Protein AF-E9FDA1-F1 (afdb_monomer_lite)

Radius of gyration: 17.62 Å; chains: 1; bounding box: 38×37×50 Å

pLDDT: mean 83.71, std 11.54, range [51.91, 96.38]

InterPro domains:
  IPR045518 2EXR domain [PF20150] (4-99)

Secondary structure (DSSP, 8-state):
----TTGGGS-HHHHHHHHHHT----EEE-EEEEPTTS-HHHHHH-TTTSEEEEE-SSPPPHHHHH-HHHHHHSS-EEE-SS-TT-S--EEE-TTT-EEE-TTS-HHHHHHTTTT---EE--

Foldseek 3Di:
DDDPVVQVVDDPVVNLVVLQVPDAADEWEKAFDFDPPDDPVVCVVCVLNGTQWIDTPDDDDVQCVPDPSSVVSYQWDWATQADPPRPDTDTDRQVGYAYEHEVHDCNSCVVCVVRHDHYDYD

Sequence (122 aa):
MATFHPFPRLPFELRAMVWALAAEPRNVQITAECHEDMDPEDYDFYPALCIEHLFSPTPVPAVLHACRESRKQSPYEKLFYLEETESCYVWVNFDLDMLDVGLGPLSFLFLNRSRIRRLKFE

Organism: Metarhizium robertsii (strain ARSEF 23 / ATCC MYA-3075) (NCBI:tx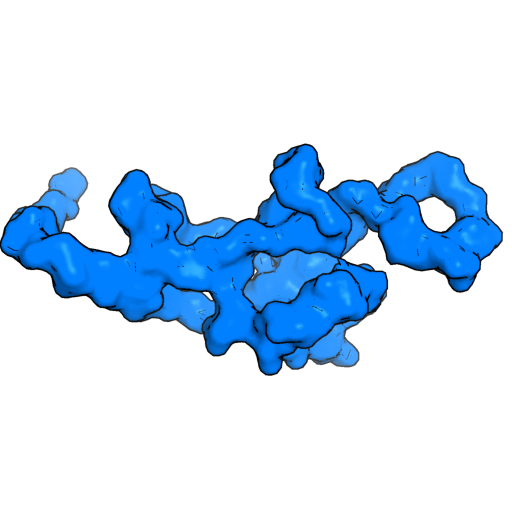id655844)

Structure (mmCIF, N/CA/C/O backbone):
data_AF-E9FDA1-F1
#
_entry.id   AF-E9FDA1-F1
#
loop_
_atom_site.group_PDB
_atom_site.id
_atom_site.type_symbol
_atom_site.label_atom_id
_atom_site.label_alt_id
_atom_site.label_comp_id
_atom_site.label_asym_id
_atom_site.label_entity_id
_atom_site.label_seq_id
_atom_site.pdbx_PDB_ins_code
_atom_site.Cartn_x
_atom_site.Cartn_y
_atom_site.Cartn_z
_atom_site.occupancy
_atom_site.B_iso_or_equiv
_atom_site.auth_seq_id
_atom_site.auth_comp_id
_atom_site.auth_asym_id
_atom_site.auth_atom_id
_atom_site.pdbx_PDB_model_num
ATOM 1 N N . MET A 1 1 ? -7.840 23.285 15.801 1.00 51.91 1 MET A N 1
ATOM 2 C CA . MET A 1 1 ? -7.801 21.839 15.485 1.00 51.91 1 MET A CA 1
ATOM 3 C C . MET A 1 1 ? -8.782 21.144 16.410 1.00 51.91 1 MET A C 1
ATOM 5 O O . MET A 1 1 ? -8.628 21.270 17.616 1.00 51.91 1 MET A O 1
ATOM 9 N N . ALA A 1 2 ? -9.828 20.520 15.869 1.00 56.38 2 ALA A N 1
ATOM 10 C CA . ALA A 1 2 ? -10.813 19.802 16.672 1.00 56.38 2 ALA A CA 1
ATOM 11 C C . ALA A 1 2 ? -1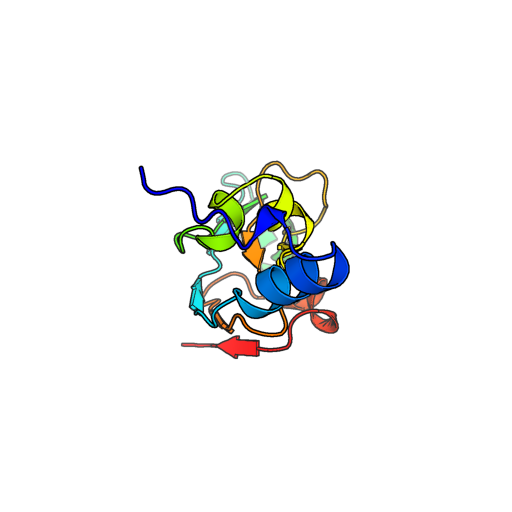0.276 18.403 16.987 1.00 56.38 2 ALA A C 1
ATOM 13 O O . ALA A 1 2 ? -10.023 17.612 16.081 1.00 56.38 2 ALA A O 1
ATOM 14 N N . THR A 1 3 ? -10.059 18.106 18.263 1.00 62.53 3 THR A N 1
ATOM 15 C CA . THR A 1 3 ? -9.633 16.781 18.710 1.00 62.53 3 THR A CA 1
ATOM 16 C C . THR A 1 3 ? -10.878 15.921 18.899 1.00 62.53 3 THR A C 1
ATOM 18 O O . THR A 1 3 ? -11.745 16.239 19.710 1.00 62.53 3 THR A O 1
ATOM 21 N N . PHE A 1 4 ? -11.001 14.821 18.156 1.00 70.19 4 PHE A N 1
ATOM 22 C CA . PHE A 1 4 ? -12.099 13.874 18.344 1.00 70.19 4 PHE A CA 1
ATOM 23 C C . PHE A 1 4 ? -11.851 13.041 19.616 1.00 70.19 4 PHE A C 1
ATOM 25 O O . PHE A 1 4 ? -11.281 11.953 19.590 1.00 70.19 4 PHE A O 1
ATOM 32 N N . HIS A 1 5 ? -12.249 13.600 20.760 1.00 74.94 5 HIS A N 1
ATOM 33 C CA . HIS A 1 5 ? -12.054 13.031 22.098 1.00 74.94 5 HIS A CA 1
ATOM 34 C C . HIS A 1 5 ? -12.638 11.621 22.345 1.00 74.94 5 HIS A C 1
ATOM 36 O O . HIS A 1 5 ? -12.122 10.947 23.239 1.00 74.94 5 HIS A O 1
ATOM 42 N N . PRO A 1 6 ? -13.672 11.139 21.623 1.00 83.06 6 PRO A N 1
ATOM 43 C CA . PRO A 1 6 ? -14.179 9.781 21.825 1.00 83.06 6 PRO A CA 1
ATOM 44 C C . PRO A 1 6 ? -13.227 8.681 21.348 1.00 83.06 6 PRO A C 1
ATOM 46 O O . PRO A 1 6 ? -13.161 7.633 21.984 1.00 83.06 6 PRO A O 1
ATOM 49 N N . PHE A 1 7 ? -12.466 8.902 20.271 1.00 87.69 7 PHE A N 1
ATOM 50 C CA . PHE A 1 7 ? -11.666 7.832 19.664 1.00 87.69 7 PHE A CA 1
ATOM 51 C C . PHE A 1 7 ? -10.579 7.272 20.591 1.00 87.69 7 PHE A C 1
ATOM 53 O O . PHE A 1 7 ? -10.532 6.055 20.742 1.00 87.69 7 PHE A O 1
ATOM 60 N N . PRO A 1 8 ? -9.776 8.087 21.307 1.00 87.88 8 PRO A N 1
ATOM 61 C CA . PRO A 1 8 ? -8.793 7.563 22.259 1.00 87.88 8 PRO A CA 1
ATOM 62 C C . PRO A 1 8 ? -9.391 6.806 23.455 1.00 87.88 8 PRO A C 1
ATOM 64 O O . PRO A 1 8 ? -8.649 6.146 24.173 1.00 87.88 8 PRO A O 1
ATOM 67 N N . ARG A 1 9 ? -10.706 6.916 23.703 1.00 91.19 9 ARG A N 1
ATOM 68 C CA . ARG A 1 9 ? -11.394 6.220 24.806 1.00 91.19 9 ARG A CA 1
ATOM 69 C C . ARG A 1 9 ? -11.861 4.814 24.426 1.00 91.19 9 ARG A C 1
ATOM 71 O O . ARG A 1 9 ? -12.286 4.069 25.303 1.00 91.19 9 ARG A O 1
ATOM 78 N N . LEU A 1 10 ? -11.815 4.463 23.142 1.00 93.06 10 LEU A N 1
ATOM 79 C CA . LEU A 1 10 ? -12.158 3.126 22.677 1.00 93.06 10 LEU A CA 1
ATOM 80 C C . LEU A 1 10 ? -11.058 2.120 23.071 1.00 93.06 10 LEU A C 1
ATOM 82 O O . LEU A 1 10 ? -9.870 2.463 23.004 1.00 93.06 10 LEU A O 1
ATOM 86 N N . PRO A 1 11 ? -11.423 0.869 23.416 1.00 95.19 11 PRO A N 1
ATOM 87 C CA . PRO A 1 11 ? -10.474 -0.235 23.518 1.00 95.19 11 PRO A CA 1
ATOM 88 C C . PRO A 1 11 ? -9.602 -0.350 22.268 1.00 95.19 11 PRO A C 1
ATOM 90 O O . PRO A 1 11 ? -10.010 0.025 21.163 1.00 95.19 11 PRO A O 1
ATOM 93 N N . PHE A 1 12 ? -8.384 -0.855 22.444 1.00 94.12 12 PHE A N 1
ATOM 94 C CA . PHE A 1 12 ? -7.404 -0.939 21.365 1.00 94.12 12 PHE A CA 1
ATOM 95 C C . PHE A 1 12 ? -7.934 -1.725 20.161 1.00 94.12 12 PHE A C 1
ATOM 97 O O . PHE A 1 12 ? -7.736 -1.296 19.029 1.00 94.12 12 PHE A O 1
ATOM 104 N N . GLU A 1 13 ? -8.668 -2.805 20.407 1.00 96.38 13 GLU A N 1
ATOM 105 C CA . GLU A 1 13 ? -9.254 -3.678 19.394 1.00 96.38 13 GLU A CA 1
ATOM 106 C C . GLU A 1 13 ? -10.178 -2.891 18.462 1.00 96.38 13 GLU A C 1
ATOM 108 O O . GLU A 1 13 ? -10.056 -2.978 17.243 1.00 96.38 13 GLU A O 1
ATOM 113 N N . LEU A 1 14 ? -11.047 -2.044 19.023 1.00 95.44 14 LEU A N 1
ATOM 114 C CA . LEU A 1 14 ? -11.955 -1.217 18.230 1.00 95.44 14 LEU A CA 1
ATOM 115 C C . LEU A 1 14 ? -11.202 -0.145 17.443 1.00 95.44 14 LEU A C 1
ATOM 117 O O . LEU A 1 14 ? -11.547 0.127 16.298 1.00 95.44 14 LEU A O 1
ATOM 121 N N . ARG A 1 15 ? -10.156 0.452 18.022 1.00 95.19 15 ARG A N 1
ATOM 122 C CA . ARG A 1 15 ? -9.335 1.448 17.313 1.00 95.19 15 ARG A CA 1
ATOM 123 C C . ARG A 1 15 ? -8.564 0.819 16.158 1.00 95.19 15 ARG A C 1
ATOM 125 O O . ARG A 1 15 ? -8.538 1.393 15.074 1.00 95.19 15 ARG A O 1
ATOM 132 N N . ALA A 1 16 ? -8.007 -0.373 16.361 1.00 94.38 16 ALA A N 1
ATOM 133 C CA . ALA A 1 16 ? -7.356 -1.151 15.314 1.00 94.38 16 ALA A CA 1
ATOM 134 C C . ALA A 1 16 ? -8.343 -1.515 14.194 1.00 94.38 16 ALA A C 1
ATOM 136 O O . ALA A 1 16 ? -8.033 -1.299 13.026 1.00 94.38 16 ALA A O 1
ATOM 137 N N . MET A 1 17 ? -9.557 -1.967 14.537 1.00 95.38 17 MET A N 1
ATOM 138 C CA . MET A 1 17 ? -10.615 -2.229 13.552 1.00 95.38 17 MET A CA 1
ATOM 139 C C . MET A 1 17 ? -10.998 -0.975 12.764 1.00 95.38 17 MET A C 1
ATOM 141 O O . MET A 1 17 ? -11.137 -1.042 11.547 1.00 95.38 17 MET A O 1
ATOM 145 N N . VAL A 1 18 ? -11.140 0.178 13.424 1.00 95.06 18 VAL A N 1
ATOM 146 C CA . VAL A 1 18 ? -11.428 1.444 12.735 1.00 95.06 18 VAL A CA 1
ATOM 147 C C . VAL A 1 18 ? -10.307 1.799 11.758 1.00 95.06 18 VAL A C 1
ATOM 149 O O . VAL A 1 18 ? -10.604 2.156 10.624 1.00 95.06 18 VAL A O 1
ATOM 152 N N . TRP A 1 19 ? -9.034 1.659 12.143 1.00 95.12 19 TRP A N 1
ATOM 153 C CA . TRP A 1 19 ? -7.919 1.914 11.223 1.00 95.12 19 TRP A CA 1
ATOM 154 C C . TRP A 1 19 ? -7.849 0.923 10.062 1.00 95.12 19 TRP A C 1
ATOM 156 O O . TRP A 1 19 ? -7.530 1.333 8.946 1.00 95.12 19 TRP A O 1
ATOM 166 N N . ALA A 1 20 ? -8.188 -0.345 10.297 1.00 93.00 20 ALA A N 1
ATOM 167 C CA . ALA A 1 20 ? -8.306 -1.346 9.242 1.00 93.00 20 ALA A CA 1
ATOM 168 C C . ALA A 1 20 ? -9.402 -0.976 8.228 1.00 93.00 20 ALA A C 1
ATOM 170 O O . ALA A 1 20 ? -9.184 -1.050 7.021 1.00 93.00 20 ALA A O 1
ATOM 171 N N . LEU A 1 21 ? -10.560 -0.524 8.719 1.00 93.62 21 LEU A N 1
ATOM 172 C CA . LEU A 1 21 ? -11.714 -0.140 7.901 1.00 93.62 21 LEU A CA 1
ATOM 173 C C . LEU A 1 21 ? -11.581 1.240 7.245 1.00 93.62 21 LEU A C 1
ATOM 175 O O . LEU A 1 21 ? -12.282 1.517 6.280 1.00 93.62 21 LEU A O 1
ATOM 179 N N . ALA A 1 22 ? -10.693 2.100 7.744 1.00 94.69 22 ALA A N 1
ATOM 180 C CA . ALA A 1 22 ? -10.418 3.414 7.165 1.00 94.69 22 ALA A CA 1
ATOM 181 C C . ALA A 1 22 ? -9.589 3.348 5.866 1.00 94.69 22 ALA A C 1
ATOM 183 O O . ALA A 1 22 ? -9.305 4.385 5.268 1.00 94.69 22 ALA A O 1
ATOM 184 N N . ALA A 1 23 ? -9.154 2.158 5.442 1.00 93.81 23 ALA A N 1
ATOM 185 C CA . ALA A 1 23 ? -8.506 1.975 4.154 1.00 93.81 23 ALA A CA 1
ATOM 186 C C . ALA A 1 23 ? -9.538 2.048 3.018 1.00 93.81 23 ALA A C 1
ATOM 188 O O . ALA A 1 23 ? -10.514 1.302 3.000 1.00 93.81 23 ALA A O 1
ATOM 189 N N . GLU A 1 24 ? -9.295 2.928 2.051 1.00 93.38 24 GLU A N 1
ATOM 190 C CA . GLU A 1 24 ? -10.169 3.122 0.894 1.00 93.38 24 GLU A CA 1
ATOM 191 C C . GLU A 1 24 ? -9.557 2.493 -0.368 1.00 93.38 24 GLU A C 1
ATOM 193 O O . GLU A 1 24 ? -8.343 2.605 -0.561 1.00 93.38 24 GLU A O 1
ATOM 198 N N . PRO A 1 25 ? -10.358 1.853 -1.244 1.00 94.75 25 PRO A N 1
ATOM 199 C CA . PRO A 1 25 ? -9.876 1.359 -2.531 1.00 94.75 25 PRO A CA 1
ATOM 200 C C . PRO A 1 25 ? -9.370 2.491 -3.429 1.00 94.75 25 PRO A C 1
ATOM 202 O O . PRO A 1 25 ? -10.017 3.531 -3.558 1.00 94.75 25 PRO A O 1
ATOM 205 N N . ARG A 1 26 ? -8.251 2.258 -4.114 1.00 94.38 26 ARG A N 1
ATOM 206 C CA . ARG A 1 26 ? -7.664 3.205 -5.072 1.00 94.38 26 ARG A CA 1
ATOM 207 C C . ARG A 1 26 ? -6.869 2.485 -6.158 1.00 94.38 26 ARG A C 1
ATOM 209 O O . ARG A 1 26 ? -6.496 1.324 -6.003 1.00 94.38 26 ARG A O 1
ATOM 216 N N . ASN A 1 27 ? -6.575 3.208 -7.233 1.00 94.75 27 ASN A N 1
ATOM 217 C CA . ASN A 1 27 ? -5.657 2.750 -8.270 1.00 94.75 27 ASN A CA 1
ATOM 218 C C . ASN A 1 27 ? -4.244 3.216 -7.914 1.00 94.75 27 ASN A C 1
ATOM 220 O O . ASN A 1 27 ? -4.022 4.415 -7.724 1.00 94.75 27 ASN A O 1
ATOM 224 N N . VAL A 1 28 ? -3.312 2.275 -7.810 1.00 93.81 28 VAL A N 1
ATOM 225 C CA . VAL A 1 28 ? -1.904 2.545 -7.517 1.00 93.81 28 VAL A CA 1
ATOM 226 C C . VAL A 1 28 ? -1.115 2.320 -8.790 1.00 93.81 28 VAL A C 1
ATOM 228 O O . VAL A 1 28 ? -0.982 1.184 -9.238 1.00 93.81 28 VAL A O 1
ATOM 231 N N . GLN A 1 29 ? -0.616 3.408 -9.366 1.00 92.38 29 GLN A N 1
ATOM 232 C CA . GLN A 1 29 ? 0.235 3.340 -10.543 1.00 92.38 29 GLN A CA 1
ATOM 233 C C . GLN A 1 29 ? 1.638 2.919 -10.115 1.00 92.38 29 GLN A C 1
ATOM 235 O O . GLN A 1 29 ? 2.259 3.594 -9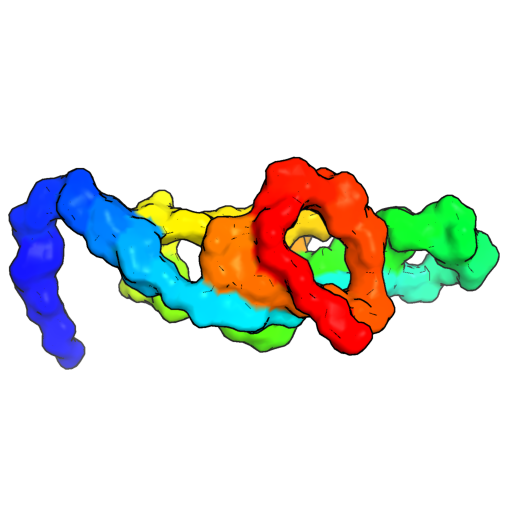.294 1.00 92.38 29 GLN A O 1
ATOM 240 N N . ILE A 1 30 ? 2.126 1.812 -10.665 1.00 89.06 30 ILE A N 1
ATOM 241 C CA . ILE A 1 30 ? 3.461 1.290 -10.387 1.00 89.06 30 ILE A CA 1
ATOM 242 C C . ILE A 1 30 ? 4.352 1.564 -11.591 1.00 89.06 30 ILE A C 1
ATOM 244 O O . ILE A 1 30 ? 4.100 1.075 -12.691 1.00 89.06 30 ILE A O 1
ATOM 248 N N . THR A 1 31 ? 5.424 2.305 -11.342 1.00 86.12 31 THR A N 1
ATOM 249 C CA . THR A 1 31 ? 6.469 2.602 -12.316 1.00 86.12 31 THR A CA 1
ATOM 250 C C . THR A 1 31 ? 7.805 2.080 -11.791 1.00 86.12 31 THR A C 1
ATOM 252 O O . THR A 1 31 ? 8.005 1.952 -10.582 1.00 86.12 31 THR A O 1
ATOM 255 N N . ALA A 1 32 ? 8.715 1.757 -12.704 1.00 81.06 32 ALA A N 1
ATOM 256 C CA . ALA A 1 32 ? 10.087 1.391 -12.389 1.00 81.06 32 ALA A CA 1
ATOM 257 C C . ALA A 1 32 ? 11.057 2.393 -13.006 1.00 81.06 32 ALA A C 1
ATOM 259 O O . ALA A 1 32 ? 10.837 2.872 -14.119 1.00 81.06 32 ALA A O 1
ATOM 260 N N . GLU A 1 33 ? 12.139 2.656 -12.289 1.00 80.38 33 GLU A N 1
ATOM 261 C CA . GLU A 1 33 ? 13.337 3.282 -12.834 1.00 80.38 33 GLU A CA 1
ATOM 262 C C . GLU A 1 33 ? 14.343 2.181 -13.179 1.00 80.38 33 GLU A C 1
ATOM 264 O O . GLU A 1 33 ? 14.515 1.231 -12.407 1.00 80.38 33 GLU A O 1
ATOM 269 N N . CYS A 1 34 ? 14.938 2.265 -14.369 1.00 75.19 34 CYS A N 1
ATOM 270 C CA . CYS A 1 34 ? 15.889 1.268 -14.848 1.00 75.19 34 CYS A CA 1
ATOM 271 C C . CYS A 1 34 ? 17.325 1.775 -14.715 1.00 75.19 34 CYS A C 1
ATOM 273 O O . CYS A 1 34 ? 17.560 2.970 -14.864 1.00 75.19 34 CYS A O 1
ATOM 275 N N . HIS A 1 35 ? 18.271 0.860 -14.506 1.00 72.81 35 HIS A N 1
ATOM 276 C CA . HIS A 1 35 ? 19.697 1.154 -14.569 1.00 72.81 35 HIS A CA 1
ATOM 277 C C . HIS A 1 35 ? 20.058 1.756 -15.933 1.00 72.81 35 HIS A C 1
ATOM 279 O O . HIS A 1 35 ? 19.844 1.126 -16.970 1.00 72.81 35 HIS A O 1
ATOM 285 N N . GLU A 1 36 ? 20.627 2.962 -15.922 1.00 66.19 36 GLU A N 1
ATOM 286 C CA . GLU A 1 36 ? 21.039 3.679 -17.138 1.00 66.19 36 GLU A CA 1
ATOM 287 C C . GLU A 1 36 ? 22.246 3.023 -17.837 1.00 66.19 36 GLU A C 1
ATOM 289 O O . GLU A 1 36 ? 22.426 3.197 -19.039 1.00 66.19 36 GLU A O 1
ATOM 294 N N . ASP A 1 37 ? 23.039 2.236 -17.100 1.00 68.88 37 ASP A N 1
ATOM 295 C CA . ASP A 1 37 ? 24.325 1.682 -17.550 1.00 68.88 37 ASP A CA 1
ATOM 296 C C . ASP A 1 37 ? 24.243 0.256 -18.141 1.00 68.88 37 ASP A C 1
ATOM 298 O O . ASP A 1 37 ? 25.277 -0.341 -18.440 1.00 68.88 37 ASP A O 1
ATOM 302 N N . MET A 1 38 ? 23.046 -0.330 -18.281 1.00 64.69 38 MET A N 1
ATOM 303 C CA . MET A 1 38 ? 22.886 -1.683 -18.843 1.00 64.69 38 MET A CA 1
ATOM 304 C C . MET A 1 38 ? 22.940 -1.667 -20.374 1.00 64.69 38 MET A C 1
ATOM 306 O O . MET A 1 38 ? 22.259 -0.867 -21.021 1.00 64.69 38 MET A O 1
ATOM 310 N N . ASP A 1 39 ? 23.706 -2.595 -20.958 1.00 71.81 39 ASP A N 1
ATOM 311 C CA . ASP A 1 39 ? 23.728 -2.786 -22.406 1.00 71.81 39 ASP A CA 1
ATOM 312 C C . ASP A 1 39 ? 22.323 -3.193 -22.902 1.00 71.81 39 ASP A C 1
ATOM 314 O O . ASP A 1 39 ? 21.660 -4.025 -22.275 1.00 71.81 39 ASP A O 1
ATOM 318 N N . PRO A 1 40 ? 21.840 -2.660 -24.043 1.00 67.19 40 PRO A N 1
ATOM 319 C CA . PRO A 1 40 ? 20.504 -2.973 -24.560 1.00 67.19 40 PRO A CA 1
ATOM 320 C C . PRO A 1 40 ? 20.256 -4.472 -24.777 1.00 67.19 40 PRO A C 1
ATOM 322 O O . PRO A 1 40 ? 19.116 -4.923 -24.702 1.00 67.19 40 PRO A O 1
ATOM 325 N N . GLU A 1 41 ? 21.317 -5.243 -25.033 1.00 69.56 41 GLU A N 1
ATOM 326 C CA . GLU A 1 41 ? 21.255 -6.698 -25.203 1.00 69.56 41 GLU A CA 1
ATOM 327 C C . GLU A 1 41 ? 20.903 -7.421 -23.891 1.00 69.56 41 GLU A C 1
ATOM 329 O O . GLU A 1 41 ? 20.176 -8.414 -23.916 1.00 69.56 41 GLU A O 1
ATOM 334 N N . ASP A 1 42 ? 21.327 -6.902 -22.735 1.00 67.38 42 ASP A N 1
ATOM 335 C CA . ASP A 1 42 ? 21.004 -7.485 -21.426 1.00 67.38 42 ASP A CA 1
ATOM 336 C C . ASP A 1 42 ? 19.532 -7.273 -21.041 1.00 67.38 42 ASP A C 1
ATOM 338 O O . ASP A 1 42 ? 18.974 -8.049 -20.256 1.00 67.38 42 ASP A O 1
ATOM 342 N N . TYR A 1 43 ? 18.871 -6.275 -21.637 1.00 63.97 43 TYR A N 1
ATOM 343 C CA . TYR A 1 43 ? 17.458 -5.967 -21.406 1.00 63.97 43 TYR A CA 1
ATOM 344 C C . TYR A 1 43 ? 16.531 -7.100 -21.868 1.00 63.97 43 TYR A C 1
ATOM 346 O O . TYR A 1 43 ? 15.550 -7.427 -21.193 1.00 63.97 43 TYR A O 1
ATOM 354 N N . ASP A 1 44 ? 16.877 -7.743 -22.987 1.00 64.62 44 ASP A N 1
ATOM 355 C CA . ASP A 1 44 ? 16.108 -8.851 -23.559 1.00 64.62 44 ASP A CA 1
ATOM 356 C C . ASP A 1 44 ? 16.311 -10.162 -22.782 1.00 64.62 44 ASP A C 1
ATOM 358 O O . ASP A 1 44 ? 15.390 -10.977 -22.677 1.00 64.62 44 ASP A O 1
ATOM 362 N N . PHE A 1 45 ? 17.503 -10.376 -22.213 1.00 66.94 45 PHE A N 1
ATOM 363 C CA . PHE A 1 45 ? 17.834 -11.612 -21.496 1.00 66.94 45 PHE A CA 1
ATOM 364 C C . PHE A 1 45 ? 17.487 -11.563 -20.004 1.00 66.94 45 PHE A C 1
ATOM 366 O O . PHE A 1 45 ? 17.044 -12.573 -19.447 1.00 66.94 45 PHE A O 1
ATOM 373 N N . TYR A 1 46 ? 17.654 -10.409 -19.354 1.00 68.50 46 TYR A N 1
ATOM 374 C CA . TYR A 1 46 ? 17.462 -10.245 -17.911 1.00 68.50 46 TYR A CA 1
ATOM 375 C C . TYR A 1 46 ? 16.681 -8.966 -17.567 1.00 68.50 46 TYR A C 1
ATOM 377 O O . TYR A 1 46 ? 17.157 -8.130 -16.791 1.00 68.50 46 TYR A O 1
ATOM 385 N N . PRO A 1 47 ? 15.419 -8.838 -18.023 1.00 63.00 47 PRO A N 1
ATOM 386 C CA . PRO A 1 47 ? 14.589 -7.657 -17.760 1.00 63.00 47 PRO A CA 1
ATOM 387 C C . PRO A 1 47 ? 14.383 -7.402 -16.260 1.00 63.00 47 PRO A C 1
ATOM 389 O O . PRO A 1 47 ? 14.116 -6.282 -15.835 1.00 63.00 47 PRO A O 1
ATOM 392 N N . ALA A 1 48 ? 14.531 -8.440 -15.430 1.00 64.25 48 ALA A N 1
ATOM 393 C CA . ALA A 1 48 ? 14.419 -8.310 -13.989 1.00 64.25 48 ALA A CA 1
ATOM 394 C C . ALA A 1 48 ? 15.624 -7.615 -13.323 1.00 64.25 48 ALA A C 1
ATOM 396 O O . ALA A 1 48 ? 15.451 -7.040 -12.256 1.00 64.25 48 ALA A O 1
ATOM 397 N N . LEU A 1 49 ? 16.816 -7.652 -13.926 1.00 68.56 49 LEU A N 1
ATOM 398 C CA . LEU A 1 49 ? 18.017 -6.981 -13.402 1.00 68.56 49 LEU A CA 1
ATOM 399 C C . LEU A 1 49 ? 18.107 -5.516 -13.839 1.00 68.56 49 LEU A C 1
ATOM 401 O O . LEU A 1 49 ? 18.924 -4.766 -13.323 1.00 68.56 49 LEU A O 1
ATOM 405 N N . CYS A 1 50 ? 17.263 -5.111 -14.787 1.00 70.75 50 CYS A N 1
ATOM 406 C CA . CYS A 1 50 ? 17.273 -3.762 -15.330 1.00 70.75 50 CYS A CA 1
ATOM 407 C C . CYS A 1 50 ? 16.6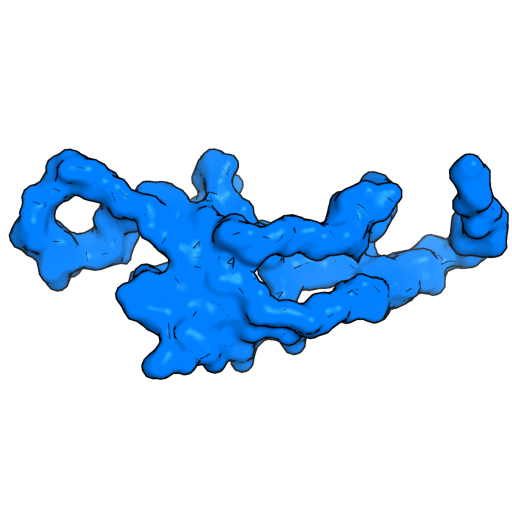30 -2.748 -14.388 1.00 70.75 50 CYS A C 1
ATOM 409 O O . CYS A 1 50 ? 16.900 -1.567 -14.529 1.00 70.75 50 CYS A O 1
ATOM 411 N N . ILE A 1 51 ? 15.758 -3.179 -13.475 1.00 75.06 51 ILE A N 1
ATOM 412 C CA . ILE A 1 51 ? 14.988 -2.282 -12.609 1.00 75.06 51 ILE A CA 1
ATOM 413 C C . ILE A 1 51 ? 15.740 -2.073 -11.306 1.00 75.06 51 ILE A C 1
ATOM 415 O O . ILE A 1 51 ? 16.006 -3.030 -10.582 1.00 75.06 51 ILE A O 1
ATOM 419 N N . GLU A 1 52 ? 16.021 -0.811 -11.003 1.00 75.19 52 GLU A N 1
ATOM 420 C CA . GLU A 1 52 ? 16.717 -0.421 -9.783 1.00 75.19 52 GLU A CA 1
ATOM 421 C C . GLU A 1 52 ? 15.721 -0.175 -8.643 1.00 75.19 52 GLU A C 1
ATOM 423 O O . GLU A 1 52 ? 15.898 -0.669 -7.531 1.00 75.19 52 GLU A O 1
ATOM 428 N N . HIS A 1 53 ? 14.634 0.555 -8.920 1.00 77.94 53 HIS A N 1
ATOM 429 C CA . HIS A 1 53 ? 13.657 0.930 -7.900 1.00 77.94 53 HIS A CA 1
ATOM 430 C C . HIS A 1 53 ? 12.227 0.982 -8.447 1.00 77.94 53 HIS A C 1
ATOM 432 O O . HIS A 1 53 ? 11.974 1.469 -9.552 1.00 77.94 53 HIS A O 1
ATOM 438 N N . LEU A 1 54 ? 11.265 0.546 -7.623 1.00 82.44 54 LEU A N 1
ATOM 439 C CA . LEU A 1 54 ? 9.847 0.839 -7.835 1.00 82.44 54 LEU A CA 1
ATOM 440 C C . LEU A 1 54 ? 9.483 2.191 -7.226 1.00 82.44 54 LEU A C 1
ATOM 442 O O . LEU A 1 54 ? 9.820 2.496 -6.079 1.00 82.44 54 LEU A O 1
ATOM 446 N N . PHE A 1 55 ? 8.686 2.956 -7.960 1.00 86.38 55 PHE A N 1
ATOM 447 C CA . PHE A 1 55 ? 8.055 4.162 -7.452 1.00 86.38 55 PHE A CA 1
ATOM 448 C C . PHE A 1 55 ? 6.612 4.275 -7.939 1.00 86.38 55 PHE A C 1
ATOM 450 O O . PHE A 1 55 ? 6.165 3.600 -8.864 1.00 86.38 55 PHE A O 1
ATOM 457 N N . SER A 1 56 ? 5.854 5.139 -7.273 1.00 89.44 56 SER A N 1
ATOM 458 C CA . SER A 1 56 ? 4.455 5.389 -7.595 1.00 89.44 56 SER A CA 1
ATOM 459 C C . SER A 1 56 ? 4.185 6.887 -7.500 1.00 89.44 56 SER A C 1
ATOM 461 O O . SER A 1 56 ? 4.411 7.462 -6.431 1.00 89.44 56 SER A O 1
ATOM 463 N N . PRO A 1 57 ? 3.647 7.528 -8.554 1.00 89.31 57 PRO A N 1
ATOM 464 C CA . PRO A 1 57 ? 3.165 8.903 -8.458 1.00 89.31 57 PRO A CA 1
ATOM 465 C C . PRO A 1 57 ? 1.883 9.001 -7.615 1.00 89.31 57 PRO A C 1
ATOM 467 O O . PRO A 1 57 ? 1.515 10.089 -7.170 1.00 89.31 57 PRO A O 1
ATOM 470 N N . THR A 1 58 ? 1.189 7.881 -7.372 1.00 91.62 58 THR A N 1
ATOM 471 C CA . THR A 1 58 ? -0.001 7.851 -6.520 1.00 91.62 58 THR A CA 1
ATOM 472 C C . THR A 1 58 ? 0.376 8.242 -5.085 1.00 91.62 58 THR A C 1
ATOM 474 O O . THR A 1 58 ? 1.260 7.610 -4.496 1.00 91.62 58 THR A O 1
ATOM 477 N N . PRO A 1 59 ? -0.297 9.243 -4.484 1.00 92.19 59 PRO A N 1
ATOM 478 C CA . PRO A 1 59 ? 0.037 9.726 -3.150 1.00 92.19 59 PRO A CA 1
ATOM 479 C C . PRO A 1 59 ? -0.158 8.636 -2.098 1.00 92.19 59 PRO A C 1
ATOM 481 O O . PRO A 1 59 ? -1.049 7.794 -2.208 1.00 92.19 59 PRO A O 1
ATOM 484 N N . VAL A 1 60 ? 0.655 8.673 -1.044 1.00 93.50 60 VAL A N 1
ATOM 485 C CA . VAL A 1 60 ? 0.541 7.744 0.087 1.00 93.50 60 VAL A CA 1
ATOM 486 C C . VAL A 1 60 ? -0.842 7.899 0.752 1.00 93.50 60 VAL A C 1
ATOM 488 O O . VAL A 1 60 ? -1.290 9.030 0.961 1.00 93.50 60 VAL A O 1
ATOM 491 N N . PRO A 1 61 ? -1.532 6.793 1.100 1.00 94.69 61 PRO A N 1
ATOM 492 C CA . PRO A 1 61 ? -2.848 6.829 1.732 1.00 94.69 61 PRO A CA 1
ATOM 493 C C . PRO A 1 61 ? -2.910 7.773 2.934 1.00 94.69 61 PRO A C 1
ATOM 495 O O . PRO A 1 61 ? -2.082 7.688 3.844 1.00 94.69 61 PRO A O 1
ATOM 498 N N . ALA A 1 62 ? -3.943 8.617 2.994 1.00 93.06 62 ALA A N 1
ATOM 499 C CA . ALA A 1 62 ? -4.119 9.587 4.078 1.00 93.06 62 ALA A CA 1
ATOM 500 C C . ALA A 1 62 ? -4.118 8.927 5.472 1.00 93.06 62 ALA A C 1
ATOM 502 O O . ALA A 1 62 ? -3.590 9.491 6.434 1.00 93.06 62 ALA A O 1
ATOM 503 N N . VAL A 1 63 ? -4.624 7.692 5.574 1.00 94.31 63 VAL A N 1
ATOM 504 C CA . VAL A 1 63 ? -4.635 6.906 6.816 1.00 94.31 63 VAL A CA 1
ATOM 505 C C . VAL A 1 63 ? -3.223 6.688 7.384 1.00 94.31 63 VAL A C 1
ATOM 507 O O . VAL A 1 63 ? -3.030 6.780 8.595 1.00 94.31 63 VAL A O 1
ATOM 510 N N . LEU A 1 64 ? -2.195 6.530 6.545 1.00 95.25 64 LEU A N 1
ATOM 511 C CA . LEU A 1 64 ? -0.798 6.368 6.984 1.00 95.25 64 LEU A CA 1
ATOM 512 C C . LEU A 1 64 ? -0.174 7.660 7.542 1.00 95.25 64 LEU A C 1
ATOM 514 O O . LEU A 1 64 ? 0.849 7.616 8.244 1.00 95.25 64 LEU A O 1
ATOM 518 N N . HIS A 1 65 ? -0.795 8.804 7.247 1.00 94.25 65 HIS A N 1
ATOM 519 C CA . HIS A 1 65 ? -0.379 10.131 7.697 1.00 94.25 65 HIS A CA 1
ATOM 520 C C . HIS A 1 65 ? -1.145 10.635 8.923 1.00 94.25 65 HIS A C 1
ATOM 522 O O . HIS A 1 65 ? -0.692 11.588 9.553 1.00 94.25 65 HIS A O 1
ATOM 528 N N . ALA A 1 66 ? -2.255 9.994 9.303 1.00 92.12 66 ALA A N 1
ATOM 529 C CA . ALA A 1 66 ? -3.109 10.464 10.394 1.00 92.12 66 ALA A CA 1
ATOM 530 C C . ALA A 1 66 ? -2.382 10.502 11.752 1.00 92.12 66 ALA A C 1
ATOM 532 O O . ALA A 1 66 ? -2.378 11.525 12.435 1.00 92.12 66 ALA A O 1
ATOM 533 N N . CYS A 1 67 ? -1.767 9.386 12.158 1.00 91.94 67 CYS A N 1
ATOM 534 C CA . CYS A 1 67 ? -0.966 9.289 13.380 1.00 91.94 67 CYS A CA 1
ATOM 535 C C . CYS A 1 67 ? -0.103 8.013 13.396 1.00 91.94 67 CYS A C 1
ATOM 537 O O . CYS A 1 67 ? -0.238 7.133 12.542 1.00 91.94 67 CYS A O 1
ATOM 539 N N . ARG A 1 68 ? 0.774 7.882 14.405 1.00 93.31 68 ARG A N 1
ATOM 540 C CA . ARG A 1 68 ? 1.642 6.701 14.587 1.00 93.31 68 ARG A CA 1
ATOM 541 C C . ARG A 1 68 ? 0.851 5.401 14.741 1.00 93.31 68 ARG A C 1
ATOM 543 O O . ARG A 1 68 ? 1.282 4.366 14.244 1.00 93.31 68 ARG A O 1
ATOM 550 N N . GLU A 1 69 ? -0.270 5.449 15.451 1.00 94.38 69 GLU A N 1
ATOM 551 C CA . GLU A 1 69 ? -1.118 4.276 15.656 1.00 94.38 69 GLU A CA 1
ATOM 552 C C . GLU A 1 69 ? -1.754 3.820 14.353 1.00 94.38 69 GLU A C 1
ATOM 554 O O . GLU A 1 69 ? -1.630 2.652 14.005 1.00 94.38 69 GLU A O 1
ATOM 559 N N . SER A 1 70 ? -2.331 4.760 13.604 1.00 94.62 70 SER A N 1
ATOM 560 C CA . SER A 1 70 ? -2.913 4.491 12.295 1.00 94.62 70 SER A CA 1
ATOM 561 C C . SER A 1 70 ? -1.899 3.832 11.363 1.00 94.62 70 SER A C 1
ATOM 563 O O . SER A 1 70 ? -2.157 2.757 10.841 1.00 94.62 70 SER A O 1
ATOM 565 N N . ARG A 1 71 ? -0.676 4.374 11.262 1.00 93.94 71 ARG A N 1
ATOM 566 C CA . ARG A 1 71 ? 0.394 3.765 10.453 1.00 93.94 71 ARG A CA 1
ATOM 567 C C . ARG A 1 71 ? 0.740 2.330 10.870 1.00 93.94 71 ARG A C 1
ATOM 569 O O . ARG A 1 71 ? 1.113 1.530 10.025 1.00 93.94 71 ARG A O 1
ATOM 576 N N . LYS A 1 72 ? 0.654 2.008 12.165 1.00 94.12 72 LYS A N 1
ATOM 577 C CA . LYS A 1 72 ? 0.957 0.665 12.685 1.00 94.12 72 LYS A CA 1
ATOM 578 C C . LYS A 1 72 ? -0.207 -0.315 12.498 1.00 94.12 72 LYS A C 1
ATOM 580 O O . LYS A 1 72 ? 0.036 -1.511 12.432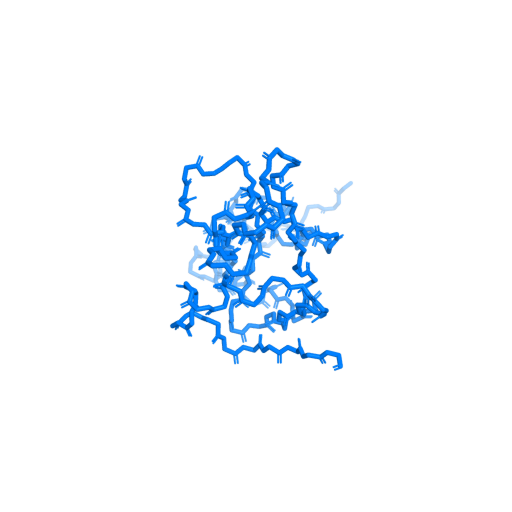 1.00 94.12 72 LYS A O 1
ATOM 585 N N . GLN A 1 73 ? -1.446 0.174 12.523 1.00 94.69 73 GLN A N 1
ATOM 586 C CA . GLN A 1 73 ? -2.658 -0.653 12.456 1.00 94.69 73 GLN A CA 1
ATOM 587 C C . GLN A 1 73 ? -3.281 -0.708 11.058 1.00 94.69 73 GLN A C 1
ATOM 589 O O . GLN A 1 73 ? -4.162 -1.528 10.825 1.00 94.69 73 GLN A O 1
ATOM 594 N N . SER A 1 74 ? -2.865 0.162 10.137 1.00 92.94 74 SER A N 1
ATOM 595 C CA . SER A 1 74 ? -3.410 0.172 8.785 1.00 92.94 74 SER A CA 1
ATOM 596 C C . SER A 1 74 ? -3.047 -1.119 8.041 1.00 92.94 74 SER A C 1
ATOM 598 O O . SER A 1 74 ? -1.940 -1.624 8.230 1.00 92.94 74 SER A O 1
ATOM 600 N N . PRO A 1 75 ? -3.903 -1.587 7.123 1.00 94.69 75 PRO A N 1
ATOM 601 C CA . PRO A 1 75 ? -3.698 -2.819 6.364 1.00 94.69 75 PRO A CA 1
ATOM 602 C C . PRO A 1 75 ? -2.782 -2.624 5.141 1.00 94.69 75 PRO A C 1
ATOM 604 O O . PRO A 1 75 ? -2.849 -3.393 4.190 1.00 94.69 75 PRO A O 1
ATOM 607 N N . TYR A 1 76 ? -1.982 -1.554 5.119 1.00 95.69 76 TYR A N 1
ATOM 608 C CA . TYR A 1 76 ? -1.052 -1.274 4.031 1.00 95.69 76 TYR A CA 1
ATOM 609 C C . TYR A 1 76 ? 0.317 -1.871 4.336 1.00 95.69 76 TYR A C 1
ATOM 611 O O . TYR A 1 76 ? 0.839 -1.752 5.445 1.00 95.69 76 TYR A O 1
ATOM 619 N N . GLU A 1 77 ? 0.922 -2.447 3.311 1.00 92.94 77 GLU A N 1
ATOM 620 C CA . GLU A 1 77 ? 2.244 -3.050 3.342 1.00 92.94 77 GLU A CA 1
ATOM 621 C C . GLU A 1 77 ? 3.177 -2.314 2.382 1.00 92.94 77 GLU A C 1
ATOM 623 O O . GLU A 1 77 ? 2.740 -1.626 1.456 1.00 92.94 77 GLU A O 1
ATOM 628 N N . LYS A 1 78 ? 4.482 -2.457 2.608 1.00 91.56 78 LYS A N 1
ATOM 629 C CA . LYS A 1 78 ? 5.489 -1.970 1.671 1.00 91.56 78 LYS A CA 1
ATOM 630 C C . LYS A 1 78 ? 5.675 -2.993 0.555 1.00 91.56 78 LYS A C 1
ATOM 632 O O . LYS A 1 78 ? 5.857 -4.184 0.819 1.00 91.56 78 LYS A O 1
ATOM 637 N N . LEU A 1 79 ? 5.633 -2.511 -0.677 1.00 89.25 79 LEU A N 1
ATOM 638 C CA . LEU A 1 79 ? 5.988 -3.247 -1.877 1.00 89.25 79 LEU A CA 1
ATOM 639 C C . LEU A 1 79 ? 7.343 -2.746 -2.367 1.00 89.25 79 LEU A C 1
ATOM 641 O O . LEU A 1 79 ? 7.482 -1.571 -2.710 1.00 89.25 79 LEU A O 1
ATOM 645 N N . PHE A 1 80 ? 8.301 -3.661 -2.378 1.00 84.44 80 PHE A N 1
ATOM 646 C CA . PHE A 1 80 ? 9.638 -3.491 -2.930 1.00 84.44 80 PHE A CA 1
ATOM 647 C C . PHE A 1 80 ? 9.717 -4.200 -4.280 1.00 84.44 80 PHE A C 1
ATOM 649 O O . PHE A 1 80 ? 8.854 -5.031 -4.596 1.00 84.44 80 PHE A O 1
ATOM 656 N N . TYR A 1 81 ? 10.734 -3.875 -5.069 1.00 77.94 81 TYR A N 1
ATOM 657 C CA . TYR A 1 81 ? 10.980 -4.561 -6.323 1.00 77.94 81 TYR A CA 1
ATOM 658 C C . TYR A 1 81 ? 11.492 -5.987 -6.080 1.00 77.94 81 TYR A C 1
ATOM 660 O O . TYR A 1 81 ? 10.838 -6.954 -6.478 1.00 77.94 81 TYR A O 1
ATOM 668 N N . LEU A 1 82 ? 12.620 -6.102 -5.378 1.00 73.31 82 LEU A N 1
ATOM 669 C CA . LEU A 1 82 ? 13.373 -7.328 -5.143 1.00 73.31 82 LEU A CA 1
ATOM 670 C C . LEU A 1 82 ? 13.570 -7.598 -3.645 1.00 73.31 82 LEU A C 1
ATOM 672 O O . LEU A 1 82 ? 13.209 -8.678 -3.175 1.00 73.31 82 LEU A O 1
ATOM 676 N N . GLU A 1 83 ? 14.100 -6.633 -2.885 1.00 69.75 83 GLU A N 1
ATOM 677 C CA . GLU A 1 83 ? 14.467 -6.831 -1.472 1.00 69.75 83 GLU A CA 1
ATOM 678 C C . GLU A 1 83 ? 13.959 -5.721 -0.537 1.00 69.75 83 GLU A C 1
ATOM 680 O O . GLU A 1 83 ? 13.905 -4.547 -0.885 1.00 69.75 83 GLU A O 1
ATOM 685 N N . GLU A 1 84 ? 13.653 -6.073 0.718 1.00 65.50 84 GLU A N 1
ATOM 686 C CA . GLU A 1 84 ? 13.222 -5.113 1.757 1.00 65.50 84 GLU A CA 1
ATOM 687 C C . GLU A 1 84 ? 14.323 -4.123 2.194 1.00 65.50 84 GLU A C 1
ATOM 689 O O . GLU A 1 84 ? 14.077 -3.220 2.999 1.00 65.50 84 GLU A O 1
ATOM 694 N N . THR A 1 85 ? 15.544 -4.316 1.692 1.00 64.12 85 THR A N 1
ATOM 695 C CA . THR A 1 85 ? 16.716 -3.449 1.874 1.00 64.12 85 THR A CA 1
ATOM 696 C C . THR A 1 85 ? 16.742 -2.281 0.886 1.00 64.12 85 THR A C 1
ATOM 698 O O . THR A 1 85 ? 17.540 -1.360 1.070 1.00 64.12 85 THR A O 1
ATOM 701 N N . GLU A 1 86 ? 15.869 -2.288 -0.126 1.00 68.88 86 GLU A N 1
ATOM 702 C CA . GLU A 1 86 ? 15.767 -1.220 -1.116 1.00 68.88 86 GLU A CA 1
ATOM 703 C C . GLU A 1 86 ? 15.406 0.127 -0.485 1.00 68.88 86 GLU A C 1
ATOM 705 O O . GLU A 1 86 ? 14.625 0.242 0.468 1.00 68.88 86 GLU A O 1
ATOM 710 N N . SER A 1 87 ? 15.974 1.185 -1.065 1.00 69.38 87 SER A N 1
ATOM 711 C CA . SER A 1 87 ? 15.782 2.556 -0.591 1.00 69.38 87 SER A CA 1
ATOM 712 C C . SER A 1 87 ? 14.354 3.074 -0.827 1.00 69.38 87 SER A C 1
ATOM 714 O O . SER A 1 87 ? 13.884 3.954 -0.098 1.00 69.38 87 SER A O 1
ATOM 716 N N . CYS A 1 88 ? 13.650 2.497 -1.807 1.00 80.38 88 CYS A N 1
ATOM 717 C CA . CYS A 1 88 ? 12.350 2.944 -2.291 1.00 80.38 88 CYS A CA 1
ATOM 718 C C . CYS A 1 88 ? 11.314 1.816 -2.233 1.00 80.38 88 CYS A C 1
ATOM 720 O O . CYS A 1 88 ? 11.624 0.648 -2.432 1.00 80.38 88 CYS A O 1
ATOM 722 N N . TYR A 1 89 ? 10.068 2.179 -1.925 1.00 88.19 89 TYR A N 1
ATOM 723 C CA . TYR A 1 89 ? 8.945 1.249 -1.861 1.00 88.19 89 TYR A CA 1
ATOM 724 C C . TYR A 1 89 ? 7.624 1.973 -2.091 1.00 88.19 89 TYR A C 1
ATOM 726 O O . TYR A 1 89 ? 7.492 3.177 -1.848 1.00 88.19 89 TYR A O 1
ATOM 734 N N . VAL A 1 90 ? 6.609 1.207 -2.477 1.00 90.81 90 VAL A N 1
ATOM 735 C CA . VAL A 1 90 ? 5.237 1.692 -2.637 1.00 90.81 90 VAL A CA 1
ATOM 736 C C . VAL A 1 90 ? 4.371 1.132 -1.514 1.00 90.81 90 VAL A C 1
ATOM 738 O O . VAL A 1 90 ? 4.412 -0.056 -1.216 1.00 90.81 90 VAL A O 1
ATOM 741 N N . TRP A 1 91 ? 3.572 1.979 -0.864 1.00 93.94 91 TRP A N 1
ATOM 742 C CA . TRP A 1 91 ? 2.543 1.498 0.061 1.00 93.94 91 TRP A CA 1
ATOM 743 C C . TRP A 1 91 ? 1.372 0.931 -0.727 1.00 93.94 91 TRP A C 1
ATOM 745 O O . TRP A 1 91 ? 0.769 1.659 -1.518 1.00 93.94 91 TRP A O 1
ATOM 755 N N . VAL A 1 92 ? 1.025 -0.327 -0.471 1.00 94.62 92 VAL A N 1
ATOM 756 C CA . VAL A 1 92 ? -0.061 -1.033 -1.157 1.00 94.62 92 VAL A CA 1
ATOM 757 C C . VAL A 1 92 ? -0.915 -1.817 -0.172 1.00 94.62 92 VAL A C 1
ATOM 759 O O . VAL A 1 92 ? -0.424 -2.327 0.833 1.00 94.62 92 VAL A O 1
ATOM 762 N N . ASN A 1 93 ? -2.201 -1.933 -0.468 1.00 95.69 93 ASN A N 1
ATOM 763 C CA . ASN A 1 93 ? -3.074 -2.926 0.140 1.00 95.69 93 ASN A CA 1
ATOM 764 C C . ASN A 1 93 ? -3.501 -3.916 -0.947 1.00 95.69 93 ASN A C 1
ATOM 766 O O . ASN A 1 93 ? -4.345 -3.589 -1.773 1.00 95.69 93 ASN A O 1
ATOM 770 N N . PHE A 1 94 ? -2.952 -5.131 -0.941 1.00 93.81 94 PHE A N 1
ATOM 771 C CA . PHE A 1 94 ? -3.214 -6.118 -1.997 1.00 93.81 94 PHE A CA 1
ATOM 772 C C . PHE A 1 94 ? -4.677 -6.574 -2.096 1.00 93.81 94 PHE A C 1
ATOM 774 O O . PHE A 1 94 ? -5.087 -7.082 -3.140 1.00 93.81 94 PHE A O 1
ATOM 781 N N . ASP A 1 95 ? -5.459 -6.405 -1.029 1.00 93.88 95 ASP A N 1
ATOM 782 C CA . ASP A 1 95 ? -6.874 -6.767 -0.987 1.00 93.88 95 ASP A CA 1
ATOM 783 C C . ASP A 1 95 ? -7.799 -5.657 -1.487 1.00 93.88 95 ASP A C 1
ATOM 785 O O . ASP A 1 95 ? -8.914 -5.955 -1.920 1.00 93.88 95 ASP A O 1
ATOM 789 N N . LEU A 1 96 ? -7.367 -4.394 -1.429 1.00 94.56 96 LEU A N 1
ATOM 790 C CA . LEU A 1 96 ? -8.191 -3.231 -1.774 1.00 94.56 96 LEU A CA 1
ATOM 791 C C . LEU A 1 96 ? -7.695 -2.493 -3.015 1.00 94.56 96 LEU A C 1
ATOM 793 O O . LEU A 1 96 ? -8.515 -2.184 -3.886 1.00 94.56 96 LEU A O 1
ATOM 797 N N . ASP A 1 97 ? -6.392 -2.232 -3.093 1.00 96.00 97 ASP A N 1
ATOM 798 C CA . ASP A 1 97 ? -5.770 -1.447 -4.155 1.00 96.00 97 ASP A CA 1
ATOM 799 C C . ASP A 1 97 ? -5.802 -2.213 -5.480 1.00 96.00 97 ASP A C 1
ATOM 801 O O . ASP A 1 97 ? -5.565 -3.420 -5.537 1.00 96.00 97 ASP A O 1
ATOM 805 N N . MET A 1 98 ? -6.082 -1.492 -6.562 1.00 94.69 98 MET A N 1
ATOM 806 C CA . MET A 1 98 ? -5.885 -1.970 -7.925 1.00 94.69 98 MET A CA 1
ATOM 807 C C . MET A 1 98 ? -4.491 -1.543 -8.376 1.00 94.69 98 MET A C 1
ATOM 809 O O . MET A 1 98 ? -4.232 -0.343 -8.492 1.00 94.69 98 MET A O 1
ATOM 813 N N . LEU A 1 99 ? -3.596 -2.499 -8.619 1.00 92.81 99 LEU A N 1
ATOM 814 C CA . LEU A 1 99 ? -2.258 -2.186 -9.116 1.00 92.81 99 LEU A CA 1
ATOM 815 C C . LEU A 1 99 ? -2.325 -1.962 -10.629 1.00 92.81 99 LEU A C 1
ATOM 817 O O . LEU A 1 99 ? -2.675 -2.876 -11.376 1.00 92.81 99 LEU A O 1
ATOM 821 N N . ASP A 1 100 ? -2.027 -0.740 -11.059 1.00 91.06 100 ASP A N 1
ATOM 822 C CA . ASP A 1 100 ? -1.975 -0.345 -12.463 1.00 91.06 100 ASP A CA 1
ATOM 823 C C . ASP A 1 100 ? -0.514 -0.300 -12.903 1.00 91.06 100 ASP A C 1
ATOM 825 O O . ASP A 1 100 ? 0.267 0.528 -12.429 1.00 91.06 100 ASP A O 1
ATOM 829 N N . VAL A 1 101 ? -0.142 -1.239 -13.765 1.00 84.00 101 VAL A N 1
ATOM 830 C CA . VAL A 1 101 ? 1.231 -1.359 -14.262 1.00 84.00 101 VAL A CA 1
ATOM 831 C C . VAL A 1 101 ? 1.432 -0.664 -15.603 1.00 84.00 101 VAL A C 1
ATOM 833 O O . VAL A 1 101 ? 2.577 -0.535 -16.021 1.00 84.00 101 VAL A O 1
ATOM 836 N N . GLY A 1 102 ? 0.367 -0.198 -16.272 1.00 78.38 102 GLY A N 1
ATOM 837 C CA . GLY A 1 102 ? 0.440 0.355 -17.630 1.00 78.38 102 GLY A CA 1
ATOM 838 C C . GLY A 1 102 ? 1.260 -0.522 -18.589 1.00 78.38 102 GLY A C 1
ATOM 839 O O . GLY A 1 102 ? 1.151 -1.748 -18.574 1.00 78.38 102 GLY A O 1
ATOM 840 N N . LEU A 1 103 ? 2.140 0.112 -19.373 1.00 68.00 103 LEU A N 1
ATOM 841 C CA . LEU A 1 103 ? 3.183 -0.541 -20.191 1.00 68.00 103 LEU A CA 1
ATOM 842 C C . LEU A 1 103 ? 4.461 -0.898 -19.400 1.00 68.00 103 LEU A C 1
ATOM 844 O O . LEU A 1 103 ? 5.505 -1.177 -19.984 1.00 68.00 103 LEU A O 1
ATOM 848 N N . GLY A 1 104 ? 4.404 -0.803 -18.075 1.00 67.25 104 GLY A N 1
ATOM 849 C CA . GLY A 1 104 ? 5.538 -0.864 -17.166 1.00 67.25 104 GLY A CA 1
ATOM 850 C C . GLY A 1 104 ? 5.998 -2.283 -16.789 1.00 67.25 104 GLY A C 1
ATOM 851 O O . GLY A 1 104 ? 5.802 -3.248 -17.531 1.00 67.25 104 GLY A O 1
ATOM 852 N N . PRO A 1 105 ? 6.666 -2.424 -15.629 1.00 65.56 105 PRO A N 1
ATOM 853 C CA . PRO A 1 105 ? 7.528 -3.564 -15.323 1.00 65.56 105 PRO A CA 1
ATOM 854 C C . PRO A 1 105 ? 6.745 -4.855 -15.033 1.00 65.56 105 PRO A C 1
ATOM 856 O O . PRO A 1 105 ? 6.346 -5.121 -13.907 1.00 65.56 105 PRO A O 1
ATOM 859 N N . LEU A 1 106 ? 6.556 -5.733 -16.018 1.00 75.00 106 LEU A N 1
ATOM 860 C CA . LEU A 1 106 ? 5.883 -7.022 -15.778 1.00 75.00 106 LEU A CA 1
ATOM 861 C C . LEU A 1 106 ? 6.708 -7.983 -14.902 1.00 75.00 106 LEU A C 1
ATOM 863 O O . LEU A 1 106 ? 6.148 -8.885 -14.281 1.00 75.00 106 LEU A O 1
ATOM 867 N N . SER A 1 107 ? 8.026 -7.787 -14.813 1.00 73.75 107 SER A N 1
ATOM 868 C CA . SER A 1 107 ? 8.936 -8.615 -14.012 1.00 73.75 107 SER A CA 1
ATOM 869 C C . SER A 1 107 ? 8.569 -8.636 -12.520 1.00 73.75 107 SER A C 1
ATOM 871 O O . SER A 1 107 ? 8.548 -9.715 -11.923 1.00 73.75 107 SER A O 1
ATOM 873 N N . PHE A 1 108 ? 8.182 -7.501 -11.915 1.00 76.44 108 PHE A N 1
ATOM 874 C CA . PHE A 1 108 ? 7.829 -7.476 -10.483 1.00 76.44 108 PHE A CA 1
ATOM 875 C C . PHE A 1 108 ? 6.550 -8.272 -10.181 1.00 76.44 108 PHE A C 1
ATOM 877 O O . PHE A 1 108 ? 6.380 -8.764 -9.059 1.00 76.44 108 PHE A O 1
ATOM 884 N N . LEU A 1 109 ? 5.657 -8.432 -11.169 1.00 79.19 109 LEU A N 1
ATOM 885 C CA . LEU A 1 109 ? 4.443 -9.236 -11.019 1.00 79.19 109 LEU A CA 1
ATOM 886 C C . LEU A 1 109 ? 4.774 -10.699 -10.765 1.00 79.19 109 LEU A C 1
ATOM 888 O O . LEU A 1 109 ? 4.069 -11.352 -9.999 1.00 79.19 109 LEU A O 1
ATOM 892 N N . PHE A 1 110 ? 5.847 -11.211 -11.371 1.00 79.44 110 PHE A N 1
ATOM 893 C CA . PHE A 1 110 ? 6.296 -12.577 -11.128 1.00 79.44 110 PHE A CA 1
ATOM 894 C C . PHE A 1 110 ? 6.812 -12.746 -9.699 1.00 79.44 110 PHE A C 1
ATOM 896 O O . PHE A 1 110 ? 6.435 -13.712 -9.035 1.00 79.44 110 PHE A O 1
ATOM 903 N N . LEU A 1 111 ? 7.594 -11.782 -9.203 1.00 79.38 111 LEU A N 1
ATOM 904 C CA . LEU A 1 111 ? 8.136 -11.794 -7.840 1.00 79.38 111 LEU A CA 1
ATOM 905 C C . LEU A 1 111 ? 7.032 -11.707 -6.777 1.00 79.38 111 LEU A C 1
ATOM 907 O O . LEU A 1 111 ? 7.078 -12.399 -5.763 1.00 79.38 111 LEU A O 1
ATOM 911 N N . ASN A 1 112 ? 5.992 -10.913 -7.035 1.00 81.31 112 ASN A N 1
ATOM 912 C CA . ASN A 1 112 ? 4.912 -10.655 -6.081 1.00 81.31 112 ASN A CA 1
ATOM 913 C C . ASN A 1 112 ? 3.603 -11.396 -6.411 1.00 81.31 112 ASN A C 1
ATOM 915 O O . ASN A 1 112 ? 2.553 -11.094 -5.837 1.00 81.31 112 ASN A O 1
ATOM 919 N N . ARG A 1 113 ? 3.648 -12.402 -7.296 1.00 84.75 113 ARG A N 1
ATOM 920 C CA . ARG A 1 113 ? 2.464 -13.102 -7.828 1.00 84.75 113 ARG A CA 1
ATOM 921 C C . ARG A 1 113 ? 1.539 -13.665 -6.748 1.00 84.75 113 ARG A C 1
ATOM 923 O O . ARG A 1 113 ? 0.328 -13.687 -6.931 1.00 84.75 113 ARG A O 1
ATOM 930 N N . SER A 1 114 ? 2.095 -14.153 -5.641 1.00 87.94 114 SER A N 1
ATOM 931 C CA . SER A 1 114 ? 1.320 -14.733 -4.536 1.00 87.94 114 SER A CA 1
ATOM 932 C C . SER A 1 114 ? 0.554 -13.690 -3.718 1.00 87.94 114 SER A C 1
ATOM 934 O O . SER A 1 114 ? -0.427 -14.031 -3.057 1.00 87.94 114 SER A O 1
ATOM 936 N N . ARG A 1 115 ? 1.000 -12.429 -3.752 1.00 89.19 115 ARG A N 1
ATOM 937 C CA . ARG A 1 115 ? 0.427 -11.318 -2.985 1.00 89.19 115 ARG A CA 1
ATOM 938 C C . ARG A 1 115 ? -0.570 -10.524 -3.817 1.00 89.19 115 ARG A C 1
ATOM 940 O O . ARG A 1 115 ? -1.606 -10.136 -3.294 1.00 89.19 115 ARG A O 1
ATOM 947 N N . ILE A 1 116 ? -0.288 -10.307 -5.102 1.00 88.69 116 ILE A N 1
ATOM 948 C CA . ILE A 1 116 ? -1.120 -9.485 -5.989 1.00 88.69 116 ILE A CA 1
ATOM 949 C C . ILE A 1 116 ? -2.456 -10.178 -6.280 1.00 88.69 116 ILE A C 1
ATOM 951 O O . ILE A 1 116 ? -2.495 -11.269 -6.842 1.00 88.69 116 ILE A O 1
ATOM 955 N N . ARG A 1 117 ? -3.565 -9.513 -5.934 1.00 91.88 117 ARG A N 1
ATOM 956 C CA . ARG A 1 117 ? -4.934 -10.015 -6.172 1.00 91.88 117 ARG A CA 1
ATOM 957 C C . ARG A 1 117 ? -5.714 -9.202 -7.198 1.00 91.88 117 ARG A C 1
ATOM 959 O O . ARG A 1 117 ? -6.686 -9.701 -7.758 1.00 91.88 117 ARG A O 1
ATOM 966 N N . ARG A 1 118 ? -5.322 -7.947 -7.414 1.00 91.94 118 ARG A N 1
ATOM 967 C CA . ARG A 1 118 ? -6.036 -6.975 -8.243 1.00 91.94 118 ARG A CA 1
ATOM 968 C C . ARG A 1 118 ? -5.039 -6.248 -9.125 1.00 91.94 118 ARG A C 1
ATOM 970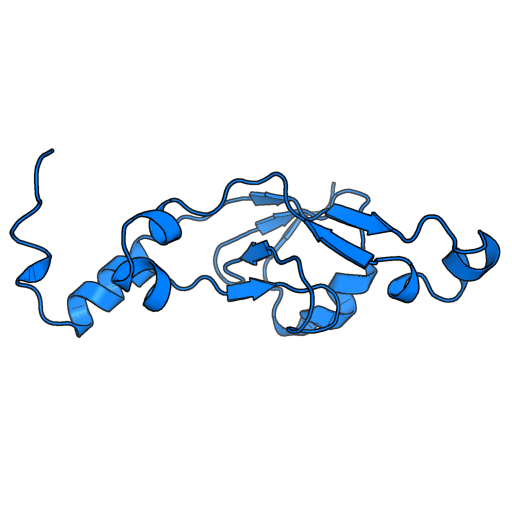 O O . ARG A 1 118 ? -4.170 -5.537 -8.624 1.00 91.94 118 ARG A O 1
ATOM 977 N N . LEU A 1 119 ? -5.172 -6.455 -10.426 1.00 91.06 119 LEU A N 1
ATOM 978 C CA . LEU A 1 119 ? -4.296 -5.873 -11.423 1.00 91.06 119 LEU A CA 1
ATOM 979 C C . LEU A 1 119 ? -5.125 -5.258 -12.546 1.00 91.06 119 LEU A C 1
ATOM 981 O O . LEU A 1 119 ? -6.115 -5.851 -12.983 1.00 91.06 119 LEU A O 1
ATOM 985 N N . LYS A 1 120 ? -4.689 -4.098 -13.024 1.00 87.62 120 LYS A N 1
ATOM 986 C CA . LYS A 1 120 ? -5.205 -3.439 -14.215 1.00 87.62 120 LYS A CA 1
ATOM 987 C C . LYS A 1 120 ? -4.093 -3.348 -15.261 1.00 87.62 120 LYS A C 1
ATOM 989 O O . LYS A 1 120 ? -2.973 -2.960 -14.940 1.00 87.62 120 LYS A O 1
ATOM 994 N N . PHE A 1 121 ? -4.441 -3.717 -16.489 1.00 78.62 121 PHE A N 1
ATOM 995 C CA . PHE A 1 121 ? -3.667 -3.444 -17.698 1.00 78.62 121 PHE A CA 1
ATOM 996 C C . PHE A 1 121 ? -4.353 -2.304 -18.468 1.00 78.62 121 PHE A C 1
ATOM 998 O O . PHE A 1 121 ? -5.561 -2.099 -18.294 1.00 78.62 121 PHE A O 1
ATOM 1005 N N . GLU A 1 122 ? -3.593 -1.567 -19.277 1.00 63.97 122 GLU A N 1
ATOM 1006 C CA . GLU A 1 122 ? -4.146 -0.626 -20.267 1.00 63.97 122 GLU A CA 1
ATOM 1007 C C . GLU A 1 122 ? -4.709 -1.344 -21.498 1.00 63.97 122 GLU A C 1
ATOM 1009 O O . GLU A 1 122 ? -4.099 -2.345 -21.942 1.00 63.97 122 GLU A O 1
#